Protein AF-A0A1Q5TRP8-F1 (afdb_monomer)

Nearest PDB structures (foldseek):
  4wr6-assembly2_95  TM=1.330E-01  e=3.732E+00  Thermus thermophilus HB8

Structure (mmCIF, N/CA/C/O backbone):
data_AF-A0A1Q5TRP8-F1
#
_entry.id   AF-A0A1Q5TRP8-F1
#
loop_
_atom_site.group_PDB
_atom_site.id
_atom_site.type_symbol
_atom_site.label_atom_id
_atom_site.label_alt_id
_atom_site.label_comp_id
_atom_site.label_asym_id
_atom_site.label_entity_id
_atom_site.label_seq_id
_atom_site.pdbx_PDB_ins_code
_atom_site.Cartn_x
_atom_site.Cartn_y
_atom_site.Cartn_z
_atom_site.occupancy
_atom_site.B_iso_or_equiv
_atom_site.auth_seq_id
_atom_site.auth_comp_id
_atom_site.auth_asym_id
_atom_site.auth_atom_id
_atom_site.pdbx_PDB_model_num
ATOM 1 N N . MET A 1 1 ? -7.643 -0.159 3.029 1.00 88.62 1 MET A N 1
ATOM 2 C CA . MET A 1 1 ? -9.022 -0.175 3.572 1.00 88.62 1 MET A CA 1
ATOM 3 C C . MET A 1 1 ? -8.954 0.087 5.060 1.00 88.62 1 MET A C 1
ATOM 5 O O . MET A 1 1 ? -7.991 -0.366 5.663 1.00 88.62 1 MET A O 1
ATOM 9 N N . LEU A 1 2 ? -9.933 0.783 5.641 1.00 92.44 2 LEU A N 1
ATOM 10 C CA . LEU A 1 2 ? -9.947 1.108 7.069 1.00 92.44 2 LEU A CA 1
AT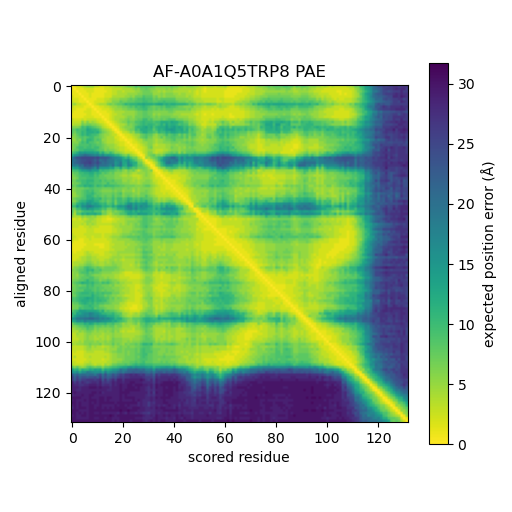OM 11 C C . LEU A 1 2 ? -11.221 0.574 7.737 1.00 92.44 2 LEU A C 1
ATOM 13 O O . LEU A 1 2 ? -12.310 0.669 7.165 1.00 92.44 2 LEU A O 1
ATOM 17 N N . PHE A 1 3 ? -11.076 0.029 8.941 1.00 94.88 3 PHE A N 1
ATOM 18 C CA . PHE A 1 3 ? -12.171 -0.444 9.784 1.00 94.88 3 PHE A CA 1
ATOM 19 C C . PHE A 1 3 ? -12.083 0.208 11.163 1.00 94.88 3 PHE A C 1
ATOM 21 O O . PHE A 1 3 ? -10.992 0.339 11.699 1.00 94.88 3 PHE A O 1
ATOM 28 N N . GLN A 1 4 ? -13.206 0.617 11.737 1.00 96.31 4 GLN A N 1
ATOM 29 C CA . GLN A 1 4 ? -13.315 1.098 13.111 1.00 96.31 4 GLN A CA 1
ATOM 30 C C . GLN A 1 4 ? -13.644 -0.071 14.040 1.00 96.31 4 GLN A C 1
ATOM 32 O O . GLN A 1 4 ? -14.487 -0.909 13.702 1.00 96.31 4 GLN A O 1
ATOM 37 N N . TYR A 1 5 ? -13.021 -0.107 15.216 1.00 96.31 5 TYR A N 1
ATOM 38 C CA . TYR A 1 5 ? -13.442 -1.001 16.290 1.00 96.31 5 TYR A CA 1
ATOM 39 C C . TYR A 1 5 ? -14.703 -0.451 16.951 1.00 96.31 5 TYR A C 1
ATOM 41 O O . TYR A 1 5 ? -14.719 0.669 17.445 1.00 96.31 5 TYR A O 1
ATOM 49 N N . THR A 1 6 ? -15.758 -1.254 16.979 1.00 94.44 6 THR A N 1
ATOM 50 C CA . THR A 1 6 ? -17.019 -0.939 17.658 1.00 94.44 6 THR A CA 1
ATOM 51 C C . THR A 1 6 ? -17.361 -2.060 18.643 1.00 94.44 6 THR A C 1
ATOM 53 O O . THR A 1 6 ? -16.803 -3.156 18.522 1.00 94.44 6 THR A O 1
ATOM 56 N N . PRO A 1 7 ? -18.283 -1.845 19.600 1.00 94.62 7 PRO A N 1
ATOM 57 C CA . PRO A 1 7 ? -18.749 -2.912 20.490 1.00 94.62 7 PRO A CA 1
ATOM 58 C C . PRO A 1 7 ? -19.297 -4.139 19.743 1.00 94.62 7 PRO A C 1
ATOM 60 O O . PRO A 1 7 ? -19.153 -5.261 20.221 1.00 94.62 7 PRO A O 1
ATOM 63 N N . ASP A 1 8 ? -19.851 -3.929 18.545 1.00 94.56 8 ASP A N 1
ATOM 64 C CA . ASP A 1 8 ? -20.414 -4.975 17.683 1.00 94.56 8 ASP A CA 1
ATOM 65 C C . ASP A 1 8 ? -19.372 -5.607 16.732 1.00 94.56 8 ASP A C 1
ATOM 67 O O . ASP A 1 8 ? -19.705 -6.466 15.913 1.00 94.56 8 ASP A O 1
ATOM 71 N N . GLY A 1 9 ? -18.101 -5.193 16.820 1.00 94.00 9 GLY A N 1
ATOM 72 C CA . GLY A 1 9 ? -16.996 -5.678 15.990 1.00 94.00 9 GLY A CA 1
ATOM 73 C C . GLY A 1 9 ? -16.431 -4.626 15.031 1.00 94.00 9 GLY A C 1
ATOM 74 O O . GLY A 1 9 ? -16.473 -3.425 15.297 1.00 94.00 9 GLY A O 1
ATOM 75 N N . LEU A 1 10 ? -15.847 -5.074 13.916 1.00 95.06 10 LEU A N 1
ATOM 76 C CA . LEU A 1 10 ? -15.208 -4.192 12.935 1.00 95.06 10 LEU A CA 1
ATOM 77 C C . LEU A 1 10 ? -16.225 -3.614 11.948 1.00 95.06 10 LEU A C 1
ATOM 79 O O . LEU A 1 10 ? -16.846 -4.344 11.174 1.00 95.06 10 LEU A O 1
ATOM 83 N N . LYS A 1 11 ? -16.331 -2.284 11.915 1.00 96.06 11 LYS A N 1
ATOM 84 C CA . LYS A 1 11 ? -17.165 -1.549 10.958 1.00 96.06 11 LYS A CA 1
ATOM 85 C C . LYS A 1 11 ? -16.293 -0.890 9.895 1.00 96.06 11 LYS A C 1
ATOM 87 O O . LYS A 1 11 ? -15.376 -0.148 10.222 1.00 96.06 11 LYS A O 1
ATOM 92 N N . ARG A 1 12 ? -16.576 -1.123 8.610 1.00 94.31 12 ARG A N 1
ATOM 93 C CA . ARG A 1 12 ? -15.848 -0.463 7.513 1.00 94.31 12 ARG A CA 1
ATOM 94 C C . ARG A 1 12 ? -16.053 1.054 7.568 1.00 94.31 12 ARG A C 1
ATOM 96 O O . ARG A 1 12 ? -17.185 1.516 7.690 1.00 94.31 12 ARG A O 1
ATOM 103 N N . VAL A 1 13 ? -14.962 1.804 7.440 1.00 93.69 13 VAL A N 1
ATOM 104 C CA . VAL A 1 13 ? -14.980 3.264 7.306 1.00 93.69 13 VAL A CA 1
ATOM 105 C C . VAL A 1 13 ? -15.046 3.612 5.823 1.00 93.69 13 VA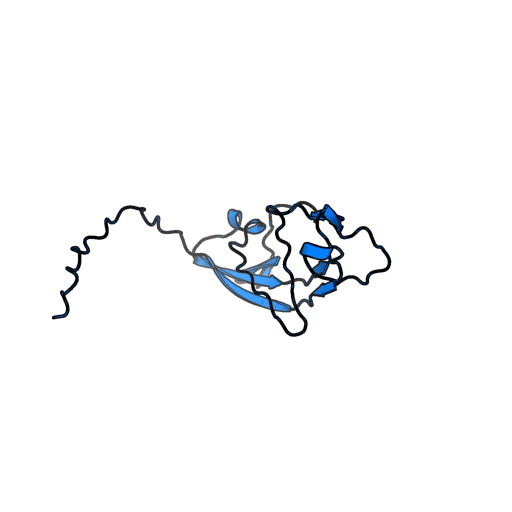L A C 1
ATOM 107 O O . VAL A 1 13 ? -14.261 3.101 5.016 1.00 93.69 13 VAL A O 1
ATOM 110 N N . GLU A 1 14 ? -15.990 4.473 5.456 1.00 92.00 14 GLU A N 1
ATOM 111 C CA . GLU A 1 14 ? -16.079 4.978 4.091 1.00 92.00 14 GLU A CA 1
ATOM 112 C C . GLU A 1 14 ? -14.947 5.968 3.818 1.00 92.00 14 GLU A C 1
ATOM 114 O O . GLU A 1 14 ? -14.580 6.775 4.671 1.00 92.00 14 GLU A O 1
ATOM 119 N N . GLY A 1 15 ? -14.357 5.872 2.631 1.00 86.12 15 GLY A N 1
ATOM 120 C CA . GLY A 1 15 ? -13.295 6.769 2.193 1.00 86.12 15 GLY A CA 1
ATOM 121 C C . GLY A 1 15 ? -13.755 7.624 1.022 1.00 86.12 15 GLY A C 1
ATOM 122 O O . GLY A 1 15 ? -14.645 7.229 0.267 1.00 86.12 15 GLY A O 1
ATOM 123 N N . LYS A 1 16 ? -13.117 8.777 0.831 1.00 85.56 16 LYS A N 1
ATOM 124 C CA . LYS A 1 16 ? -13.268 9.582 -0.379 1.00 85.56 16 LYS A CA 1
ATOM 125 C C . LYS A 1 16 ? -12.921 8.732 -1.608 1.00 85.56 16 LYS A C 1
ATOM 127 O O . LYS A 1 16 ? -11.903 8.031 -1.585 1.00 85.56 16 LYS A O 1
ATOM 132 N N . PRO A 1 17 ? -13.726 8.794 -2.684 1.00 73.88 17 PRO A N 1
ATOM 133 C CA . PRO A 1 17 ? -13.399 8.126 -3.933 1.00 73.88 17 PRO A CA 1
ATOM 134 C C . PRO A 1 17 ? -12.041 8.613 -4.436 1.00 73.88 17 PRO A C 1
ATOM 136 O O . PRO A 1 17 ? -11.845 9.808 -4.652 1.00 73.88 17 PRO A O 1
ATOM 139 N N . GLN A 1 18 ? -11.104 7.689 -4.617 1.00 71.25 18 GLN A N 1
ATOM 140 C CA . GLN A 1 18 ? -9.845 7.991 -5.280 1.00 71.25 18 GLN A CA 1
ATOM 141 C C . GLN A 1 18 ? -10.051 7.865 -6.789 1.00 71.25 18 GLN A C 1
ATOM 143 O O . GLN A 1 18 ? -10.790 6.988 -7.249 1.00 71.25 18 GLN A O 1
ATOM 148 N N . SER A 1 19 ? -9.411 8.739 -7.567 1.00 74.88 19 SER A N 1
ATOM 149 C CA . SER A 1 19 ? -9.349 8.552 -9.013 1.00 74.88 19 SER A CA 1
ATOM 150 C C . SER A 1 19 ? -8.772 7.171 -9.317 1.00 74.88 19 SER A C 1
ATOM 152 O O . SER A 1 19 ? -7.879 6.682 -8.620 1.00 74.88 19 SER A O 1
ATOM 154 N N . SER A 1 20 ? -9.304 6.516 -10.351 1.00 74.12 20 SER A N 1
ATOM 155 C CA . SER A 1 20 ? -8.704 5.270 -10.814 1.00 74.12 20 SER A CA 1
ATOM 156 C C . SER A 1 20 ? -7.241 5.531 -11.175 1.00 74.12 20 SER A C 1
ATOM 158 O O . SER A 1 20 ? -6.956 6.559 -11.801 1.00 74.12 20 SER A O 1
ATOM 160 N N . PRO A 1 21 ? -6.316 4.634 -10.794 1.00 75.81 21 PRO A N 1
ATOM 161 C CA . PRO A 1 21 ? -4.921 4.801 -11.153 1.00 75.81 21 PRO A CA 1
ATOM 162 C C . PRO A 1 21 ? -4.789 4.893 -12.680 1.00 75.81 21 PRO A C 1
ATOM 164 O O . PRO A 1 21 ? -5.565 4.256 -13.409 1.00 75.81 21 PRO A O 1
ATOM 167 N N . PRO A 1 22 ? -3.835 5.692 -13.186 1.00 81.62 22 PRO A N 1
ATOM 168 C CA . PRO A 1 22 ? -3.611 5.789 -14.617 1.00 81.62 22 PRO A CA 1
ATOM 169 C C . PRO A 1 22 ? -3.244 4.416 -15.194 1.00 81.62 22 PRO A C 1
ATOM 171 O O . PRO A 1 22 ? -2.622 3.587 -14.535 1.00 81.62 22 PRO A O 1
ATOM 174 N N . LYS A 1 23 ? -3.637 4.169 -16.446 1.00 83.25 23 LYS A N 1
ATOM 175 C CA . LYS A 1 23 ? -3.267 2.938 -17.168 1.00 83.25 23 LYS A CA 1
ATOM 176 C C . LYS A 1 23 ? -1.886 3.020 -17.803 1.00 83.25 23 LYS A C 1
ATOM 178 O O . LYS A 1 23 ? -1.274 1.993 -18.049 1.00 83.25 23 LYS A O 1
ATOM 183 N N . THR A 1 24 ? -1.420 4.239 -18.063 1.00 87.06 24 THR A N 1
ATOM 184 C CA . THR A 1 24 ? -0.097 4.516 -18.621 1.00 87.06 24 THR A CA 1
ATOM 185 C C . THR A 1 24 ? 0.483 5.772 -17.993 1.00 87.06 24 THR A C 1
ATOM 187 O O . THR A 1 24 ? -0.278 6.701 -17.714 1.00 87.06 24 THR A O 1
ATOM 190 N N . VAL A 1 25 ? 1.804 5.851 -17.859 1.00 86.56 25 VAL A N 1
ATOM 191 C CA . VAL A 1 25 ? 2.499 7.056 -17.383 1.00 86.56 25 VAL A CA 1
ATOM 192 C C . VAL A 1 25 ? 3.701 7.354 -18.272 1.00 86.56 25 VAL A C 1
ATOM 194 O O . VAL A 1 25 ? 4.441 6.443 -18.630 1.00 86.56 25 VAL A O 1
ATOM 197 N N . LYS A 1 26 ? 3.886 8.621 -18.658 1.00 87.31 26 LYS A N 1
ATOM 198 C CA . LYS A 1 26 ? 5.110 9.054 -19.339 1.00 87.31 26 LYS A CA 1
ATOM 199 C C . LYS A 1 26 ? 6.155 9.406 -18.286 1.00 87.31 26 LYS A C 1
ATOM 201 O O . LYS A 1 26 ? 5.883 10.237 -17.421 1.00 87.31 26 LYS A O 1
ATOM 206 N N . LEU A 1 27 ? 7.330 8.791 -18.366 1.00 83.25 27 LEU A N 1
ATOM 207 C CA . LEU A 1 27 ? 8.437 9.089 -17.464 1.00 83.25 27 LEU A CA 1
ATOM 208 C C . LEU A 1 27 ? 9.072 10.426 -17.849 1.00 83.25 27 LEU A C 1
ATOM 210 O O . LEU A 1 27 ? 9.848 10.509 -18.798 1.00 83.25 27 LEU A O 1
ATOM 214 N N . ALA A 1 28 ? 8.702 11.479 -17.120 1.00 78.56 28 ALA A N 1
ATOM 215 C CA . ALA A 1 28 ? 9.310 12.798 -17.216 1.00 78.56 28 ALA A CA 1
ATOM 216 C C . ALA A 1 28 ? 10.248 13.015 -16.024 1.00 78.56 28 ALA A C 1
ATOM 218 O O . ALA A 1 28 ? 9.905 12.752 -14.870 1.00 78.56 28 ALA A O 1
ATOM 219 N N . GLY A 1 29 ? 11.438 13.506 -16.336 1.00 66.00 29 GLY A N 1
ATOM 220 C CA . GLY A 1 29 ? 12.658 13.345 -15.561 1.00 66.00 29 GLY A CA 1
ATOM 221 C C . GLY A 1 29 ? 12.775 13.791 -14.116 1.00 66.00 29 GLY A C 1
ATOM 222 O O . GLY A 1 29 ? 13.791 13.516 -13.487 1.00 66.00 29 GLY A O 1
ATOM 223 N N . TYR A 1 30 ? 11.786 14.513 -13.609 1.00 56.81 30 TYR A N 1
ATOM 224 C CA . TYR A 1 30 ? 11.846 15.113 -12.279 1.00 56.81 30 TYR A CA 1
ATOM 225 C C . TYR A 1 30 ? 10.519 15.027 -11.511 1.00 56.81 30 TYR A C 1
ATOM 227 O O . TYR A 1 30 ? 10.469 15.454 -10.364 1.00 56.81 30 TYR A O 1
ATOM 235 N N . GLU A 1 31 ? 9.457 14.456 -12.096 1.00 55.44 31 GLU A N 1
ATOM 236 C CA . GLU A 1 31 ? 8.098 14.530 -11.522 1.00 55.44 31 GLU A CA 1
ATOM 237 C C . GLU A 1 31 ? 7.413 13.174 -11.301 1.00 55.44 31 GLU A C 1
ATOM 239 O O . GLU A 1 31 ? 6.241 13.122 -10.927 1.00 55.44 31 GLU A O 1
ATOM 244 N N . THR A 1 32 ? 8.101 12.054 -11.523 1.00 60.12 32 THR A N 1
ATOM 245 C CA . THR A 1 32 ? 7.456 10.741 -11.407 1.00 60.12 32 THR A CA 1
ATOM 246 C C . THR A 1 32 ? 7.789 10.064 -10.081 1.00 60.12 32 THR A C 1
ATOM 248 O O . THR A 1 32 ? 8.950 9.883 -9.740 1.00 60.12 32 THR A O 1
ATOM 251 N N . GLN A 1 33 ? 6.748 9.672 -9.333 1.00 70.94 33 GLN A N 1
ATOM 252 C CA . GLN A 1 33 ? 6.822 8.803 -8.145 1.00 70.94 33 GLN A CA 1
ATOM 253 C C . GLN A 1 33 ? 7.146 7.355 -8.569 1.00 70.94 33 GLN A C 1
ATOM 255 O O . GLN A 1 33 ? 6.391 6.426 -8.287 1.00 70.94 33 GLN A O 1
ATOM 260 N N . MET A 1 34 ? 8.197 7.188 -9.372 1.00 75.62 34 MET A N 1
ATOM 261 C CA . MET A 1 34 ? 8.615 5.928 -9.979 1.00 75.62 34 MET A CA 1
ATOM 262 C C . MET A 1 34 ? 9.981 5.570 -9.434 1.00 75.62 34 MET A C 1
ATOM 264 O O . MET A 1 34 ? 10.863 6.417 -9.329 1.00 75.62 34 MET A O 1
ATOM 268 N N . GLU A 1 35 ? 10.128 4.309 -9.062 1.00 80.50 35 GLU A N 1
ATOM 269 C CA . GLU A 1 35 ? 11.221 3.870 -8.210 1.00 80.50 35 GLU A CA 1
ATOM 270 C C . GLU A 1 35 ? 11.862 2.648 -8.835 1.00 80.50 35 GLU A C 1
ATOM 272 O O . GLU A 1 35 ? 11.189 1.680 -9.199 1.00 80.50 35 GLU A O 1
ATOM 277 N N . GLU A 1 36 ? 13.176 2.729 -9.008 1.00 85.94 36 GLU A N 1
ATOM 278 C CA . GLU A 1 36 ? 13.971 1.630 -9.525 1.00 85.94 36 GLU A CA 1
ATOM 279 C C . GLU A 1 36 ? 14.285 0.675 -8.379 1.00 85.94 36 GLU A C 1
ATOM 281 O O . GLU A 1 36 ? 14.900 1.058 -7.385 1.00 85.94 36 GLU A O 1
ATOM 286 N N . VAL A 1 37 ? 13.866 -0.580 -8.516 1.00 86.56 37 VAL A N 1
ATOM 287 C CA . VAL A 1 37 ? 14.110 -1.607 -7.502 1.00 86.56 37 VAL A CA 1
ATOM 288 C C . VAL A 1 37 ? 14.983 -2.690 -8.114 1.00 86.56 37 VAL A C 1
ATOM 290 O O . VAL A 1 37 ? 14.546 -3.427 -8.998 1.00 86.56 37 VAL A O 1
ATOM 293 N N . LEU A 1 38 ? 16.228 -2.798 -7.645 1.00 86.50 38 LEU A N 1
ATOM 294 C CA . LEU A 1 38 ? 17.136 -3.844 -8.108 1.00 86.50 38 LEU A CA 1
ATOM 295 C C . LEU A 1 38 ? 16.741 -5.216 -7.532 1.00 86.50 38 LEU A C 1
ATOM 297 O O . LEU A 1 38 ? 16.100 -5.294 -6.478 1.00 86.50 38 LEU A O 1
ATOM 301 N N . PRO A 1 39 ? 17.161 -6.326 -8.167 1.00 86.25 39 PRO A N 1
ATOM 302 C CA . PRO A 1 39 ? 16.924 -7.662 -7.635 1.00 86.25 39 PRO A CA 1
ATOM 303 C C . PRO A 1 39 ? 17.394 -7.805 -6.181 1.00 86.25 39 PRO A C 1
ATOM 305 O O . PRO A 1 39 ? 18.545 -7.525 -5.851 1.00 86.25 39 PRO A O 1
ATOM 308 N N . GLY A 1 40 ? 16.492 -8.261 -5.311 1.00 88.50 40 GLY A N 1
ATOM 309 C CA . GLY A 1 40 ? 16.760 -8.449 -3.882 1.00 88.50 40 GLY A CA 1
ATOM 310 C C . GLY A 1 40 ? 16.676 -7.177 -3.034 1.00 88.50 40 GLY A C 1
ATOM 311 O O . GLY A 1 40 ? 16.836 -7.265 -1.818 1.00 88.50 40 GLY A O 1
ATOM 312 N N . GLN A 1 41 ? 16.408 -6.015 -3.633 1.00 88.62 41 GLN A N 1
ATOM 313 C CA . GLN A 1 41 ? 16.125 -4.800 -2.880 1.00 88.62 41 GLN A CA 1
ATOM 314 C C . GLN A 1 41 ? 14.658 -4.720 -2.467 1.00 88.62 41 GLN A C 1
ATOM 316 O O . GLN A 1 41 ? 13.761 -5.261 -3.114 1.00 88.62 41 GLN A O 1
ATOM 321 N N . THR A 1 42 ? 14.438 -3.980 -1.387 1.00 86.25 42 THR A N 1
ATOM 322 C CA . THR A 1 42 ? 13.112 -3.648 -0.883 1.00 86.25 42 THR A CA 1
ATOM 323 C C . THR A 1 42 ? 13.005 -2.144 -0.794 1.00 86.25 42 THR A C 1
ATOM 325 O O . THR A 1 42 ? 13.889 -1.484 -0.247 1.00 86.25 42 THR A O 1
ATOM 328 N N . VAL A 1 43 ? 11.890 -1.619 -1.280 1.00 82.44 43 VAL A N 1
ATOM 329 C CA . VAL A 1 43 ? 11.557 -0.211 -1.142 1.00 82.44 43 VAL A CA 1
ATOM 330 C C . VAL A 1 43 ? 10.475 -0.036 -0.081 1.00 82.44 43 VAL A C 1
ATOM 332 O O . VAL A 1 43 ? 9.580 -0.874 0.047 1.00 82.44 43 VAL A O 1
ATOM 335 N N . HIS A 1 44 ? 10.583 1.027 0.712 1.00 80.06 44 HIS A N 1
ATOM 336 C CA . HIS A 1 44 ? 9.669 1.307 1.814 1.00 80.06 44 HIS A CA 1
ATOM 337 C C . HIS A 1 44 ? 9.133 2.723 1.680 1.00 80.06 44 HIS A C 1
ATOM 339 O O . HIS A 1 44 ? 9.899 3.672 1.533 1.00 80.06 44 HIS A O 1
ATOM 345 N N . TRP A 1 45 ? 7.816 2.855 1.797 1.00 72.06 45 TRP A N 1
ATOM 346 C CA . TRP A 1 45 ? 7.128 4.138 1.795 1.00 72.06 45 TRP A CA 1
ATOM 347 C C . TRP A 1 45 ? 6.386 4.292 3.104 1.00 72.06 45 TRP A C 1
ATOM 349 O O . TRP A 1 45 ? 5.670 3.382 3.530 1.00 72.06 45 TRP A O 1
ATOM 359 N N . ASN A 1 46 ? 6.492 5.473 3.699 1.00 69.50 46 ASN A N 1
ATOM 360 C CA . ASN A 1 46 ? 5.536 5.864 4.714 1.00 69.50 46 ASN A CA 1
ATOM 361 C C . ASN A 1 46 ? 4.254 6.284 3.998 1.00 69.50 46 ASN A C 1
ATOM 363 O O . ASN A 1 46 ? 4.263 7.197 3.174 1.00 69.50 46 ASN A O 1
ATOM 367 N N . ILE A 1 47 ? 3.145 5.618 4.312 1.00 65.31 47 ILE A N 1
ATOM 368 C CA . ILE A 1 47 ? 1.824 6.115 3.937 1.00 65.31 47 ILE A CA 1
ATOM 369 C C . ILE A 1 47 ? 1.594 7.332 4.824 1.00 65.31 47 ILE A C 1
ATOM 371 O O . ILE A 1 47 ? 1.289 7.180 6.005 1.00 65.31 47 ILE A O 1
ATOM 375 N N . SER A 1 48 ? 1.828 8.523 4.269 1.00 60.06 48 SER A N 1
ATOM 376 C CA . SER A 1 48 ? 1.908 9.770 5.030 1.00 60.06 48 SER A CA 1
ATOM 377 C C . SER A 1 48 ? 0.654 9.996 5.869 1.00 60.06 48 SER A C 1
ATOM 379 O O . SER A 1 48 ? 0.792 10.316 7.039 1.00 60.06 48 SER A O 1
ATOM 381 N N . HIS A 1 49 ? -0.541 9.702 5.341 1.00 67.12 49 HIS A N 1
ATOM 382 C CA . HIS A 1 49 ? -1.787 9.621 6.111 1.00 67.12 49 HIS A CA 1
ATOM 383 C C . HIS A 1 49 ? -2.792 8.685 5.415 1.00 67.12 49 HIS A C 1
ATOM 385 O O . HIS A 1 49 ? -2.742 8.544 4.187 1.00 67.12 49 HIS A O 1
ATOM 391 N N . PRO A 1 50 ? -3.769 8.092 6.129 1.00 74.19 50 PRO A N 1
ATOM 392 C CA . PRO A 1 50 ? -4.923 7.432 5.517 1.00 74.19 50 PRO A CA 1
ATOM 393 C C . PRO A 1 50 ? -5.890 8.476 4.917 1.00 74.19 50 PRO A C 1
ATOM 395 O O . PRO A 1 50 ? -7.072 8.498 5.249 1.00 74.19 50 PRO A O 1
ATOM 398 N N . LEU A 1 51 ? -5.387 9.342 4.024 1.00 74.94 51 LEU A N 1
ATOM 399 C CA . LEU A 1 51 ? -6.063 10.525 3.472 1.00 74.94 51 LEU A CA 1
ATOM 400 C C . LEU A 1 51 ? -7.494 10.271 2.982 1.00 74.94 51 LEU A C 1
ATOM 402 O O . LEU A 1 51 ? -8.345 11.122 3.237 1.00 74.94 51 LEU A O 1
ATOM 406 N N . PRO A 1 52 ? -7.818 9.134 2.329 1.00 85.06 52 PRO A N 1
ATOM 407 C CA . PRO A 1 52 ? -9.194 8.891 1.913 1.00 85.06 52 PRO A CA 1
ATOM 408 C C . PRO A 1 52 ? -10.173 8.825 3.089 1.00 85.06 52 PRO A C 1
ATOM 410 O O . PRO A 1 52 ? -11.342 9.135 2.909 1.00 85.06 52 PRO A O 1
ATOM 413 N N . TYR A 1 53 ? -9.721 8.422 4.275 1.00 88.69 53 TYR A N 1
ATOM 414 C CA . TYR A 1 53 ? -10.573 8.131 5.427 1.00 88.69 53 TYR A CA 1
ATOM 415 C C . TYR A 1 53 ? -10.554 9.221 6.499 1.00 88.69 53 TYR A C 1
ATOM 417 O O . TYR A 1 53 ? -11.363 9.148 7.418 1.00 88.69 53 TYR A O 1
ATOM 425 N N . LEU A 1 54 ? -9.649 10.202 6.393 1.00 86.38 54 LEU A N 1
ATOM 426 C CA . LEU A 1 54 ? -9.339 11.147 7.468 1.00 86.38 54 LEU A CA 1
ATOM 427 C C . LEU A 1 54 ? -10.580 11.890 7.989 1.00 86.38 54 LEU A C 1
ATOM 429 O O . LEU A 1 54 ? -10.793 11.930 9.194 1.00 86.38 54 LEU A O 1
ATOM 433 N N . ASP A 1 55 ? -11.441 12.379 7.093 1.00 87.81 55 ASP A N 1
ATOM 434 C CA . ASP A 1 55 ? -12.689 13.084 7.437 1.00 87.81 55 ASP A CA 1
ATOM 435 C C . ASP A 1 55 ? -13.674 12.246 8.276 1.00 87.81 55 ASP A C 1
ATOM 437 O O . ASP A 1 55 ? -14.563 12.797 8.917 1.00 87.81 55 ASP A O 1
ATOM 441 N N . ASN A 1 56 ? -13.542 10.916 8.248 1.00 90.75 56 ASN A N 1
ATOM 442 C CA . ASN A 1 56 ? -14.413 9.976 8.957 1.00 90.75 56 ASN A CA 1
ATOM 443 C C . ASN A 1 56 ? -13.720 9.327 10.166 1.00 90.75 56 ASN A C 1
ATOM 445 O O . ASN A 1 56 ? -14.272 8.405 10.774 1.00 90.75 56 ASN A O 1
ATOM 449 N N . MET A 1 57 ? -12.503 9.762 10.498 1.00 90.69 57 MET A N 1
ATOM 450 C CA . MET A 1 57 ? -11.793 9.324 11.694 1.00 90.69 57 MET A CA 1
ATOM 451 C C . MET A 1 57 ? -12.145 10.230 12.877 1.00 90.69 57 MET A C 1
ATOM 453 O O . MET A 1 57 ? -12.294 11.438 12.731 1.00 90.69 57 MET A O 1
ATOM 457 N N . VAL A 1 58 ? -12.285 9.629 14.055 1.00 91.94 58 VAL A N 1
ATOM 458 C CA . VAL A 1 58 ? -12.674 10.297 15.298 1.00 91.94 58 VAL A CA 1
ATOM 459 C C . VAL A 1 58 ? -11.553 10.106 16.307 1.00 91.94 58 VAL A C 1
ATOM 461 O O . VAL A 1 58 ? -11.068 8.990 16.497 1.00 91.94 58 VAL A O 1
ATOM 464 N N . ALA A 1 59 ? -11.128 11.190 16.949 1.00 92.12 59 ALA A N 1
ATOM 465 C CA . ALA A 1 59 ? -10.089 11.124 17.964 1.00 92.12 59 ALA A CA 1
ATOM 466 C C . ALA A 1 59 ? -10.507 10.235 19.147 1.00 92.12 59 ALA A C 1
ATOM 468 O O . ALA A 1 59 ? -11.673 10.184 19.531 1.00 92.12 59 ALA A O 1
ATOM 469 N N . GLY A 1 60 ? -9.545 9.505 19.706 1.00 92.62 60 GLY A N 1
ATOM 470 C CA . GLY A 1 60 ? -9.761 8.509 20.756 1.00 92.62 60 GLY A CA 1
ATOM 471 C C . GLY A 1 60 ? -10.226 7.143 20.242 1.00 92.62 60 GLY A C 1
ATOM 472 O O . GLY A 1 60 ? -10.049 6.142 20.938 1.00 92.62 60 GLY A O 1
ATOM 473 N N . GLU A 1 61 ? -10.751 7.060 19.019 1.00 94.75 61 GLU A N 1
ATOM 474 C CA . GLU A 1 61 ? -11.201 5.799 18.438 1.00 94.75 61 GLU A CA 1
ATOM 475 C C . GLU A 1 61 ? -10.037 4.970 17.883 1.00 94.75 61 GLU A C 1
ATOM 477 O O . GLU A 1 61 ? -9.017 5.478 17.392 1.00 94.75 61 GLU A O 1
ATOM 482 N N . ARG A 1 62 ? -10.217 3.648 17.933 1.00 95.44 62 ARG A N 1
ATOM 483 C CA . ARG A 1 62 ? -9.268 2.674 17.396 1.00 95.44 62 ARG A CA 1
ATOM 484 C C . ARG A 1 62 ? -9.736 2.174 16.036 1.00 95.44 62 ARG A C 1
ATOM 486 O O . ARG A 1 62 ? -10.908 1.850 1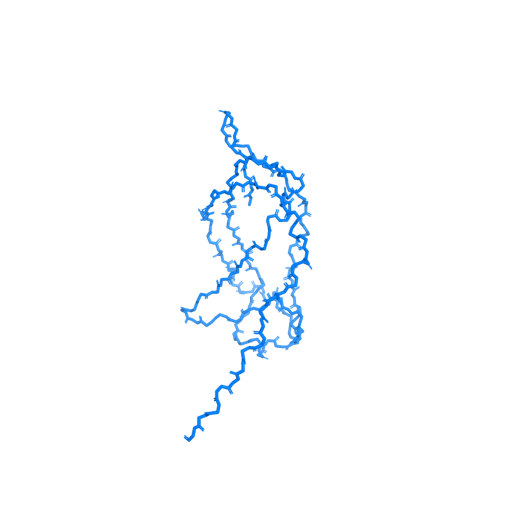5.837 1.00 95.44 62 ARG A O 1
ATOM 493 N N . TYR A 1 63 ? -8.783 2.011 15.129 1.00 94.88 63 TYR A N 1
ATOM 494 C CA . TYR A 1 63 ? -9.003 1.534 13.774 1.00 94.88 63 TYR A CA 1
ATOM 495 C C . TYR A 1 63 ? -8.038 0.407 13.405 1.00 94.88 63 TYR A C 1
ATOM 497 O O . TYR A 1 63 ? -6.959 0.259 13.978 1.00 94.88 63 TYR A O 1
ATOM 505 N N . GLU A 1 64 ? -8.426 -0.376 12.408 1.00 94.25 64 GLU A N 1
ATOM 506 C CA . GLU A 1 64 ? -7.609 -1.383 11.751 1.00 94.25 64 GLU A CA 1
ATOM 507 C C . GLU A 1 64 ? -7.444 -1.017 10.276 1.00 94.25 64 GLU A C 1
ATOM 509 O O . GLU A 1 64 ? -8.409 -0.955 9.506 1.00 94.25 64 GLU A O 1
ATOM 514 N N . LEU A 1 65 ? -6.202 -0.736 9.886 1.00 91.50 65 LEU A N 1
ATOM 515 C CA . LEU A 1 65 ? -5.819 -0.498 8.504 1.00 91.50 65 LEU A CA 1
ATOM 516 C C . LEU A 1 65 ? -5.431 -1.833 7.879 1.00 91.50 65 LEU A C 1
ATOM 518 O O . LEU A 1 65 ? -4.522 -2.510 8.349 1.00 91.50 65 LEU A O 1
ATOM 522 N N . PHE A 1 66 ? -6.103 -2.189 6.790 1.00 90.50 66 PHE A N 1
ATOM 523 C CA . PHE A 1 66 ? -5.880 -3.431 6.063 1.00 90.50 66 PHE A CA 1
ATOM 524 C C . PHE A 1 66 ? -5.458 -3.153 4.621 1.00 90.50 66 PHE A C 1
ATOM 526 O O . PHE A 1 66 ? -6.124 -2.397 3.896 1.00 90.50 66 PHE A O 1
ATOM 533 N N . TRP A 1 67 ? -4.381 -3.809 4.190 1.00 89.06 67 TRP A N 1
ATOM 534 C CA . TRP A 1 67 ? -3.919 -3.820 2.809 1.00 89.06 67 TRP A CA 1
ATOM 535 C C . TRP A 1 67 ? -4.695 -4.869 1.994 1.00 89.06 67 TRP A C 1
ATOM 537 O O . TRP A 1 67 ? -4.495 -6.075 2.188 1.00 89.06 67 TRP A O 1
ATOM 547 N N . PRO A 1 68 ? -5.563 -4.442 1.055 1.00 87.75 68 PRO A N 1
ATOM 548 C CA . PRO A 1 68 ? -6.378 -5.357 0.257 1.00 87.75 68 PRO A CA 1
ATOM 549 C C . PRO A 1 68 ? -5.583 -6.182 -0.760 1.00 87.75 68 PRO A C 1
ATOM 551 O O . PRO A 1 68 ? -6.163 -7.076 -1.374 1.00 87.75 68 PRO A O 1
ATOM 554 N N . GLY A 1 69 ? -4.287 -5.915 -0.930 1.00 89.56 69 GLY A N 1
ATOM 555 C CA . GLY A 1 69 ? -3.544 -6.330 -2.113 1.00 89.56 69 GLY A CA 1
ATOM 556 C C . GLY A 1 69 ? -3.668 -5.290 -3.221 1.00 89.56 69 GLY A C 1
ATOM 557 O O . GLY A 1 69 ? -4.532 -4.411 -3.178 1.00 89.56 69 GLY A O 1
ATOM 558 N N . ALA A 1 70 ? -2.800 -5.397 -4.216 1.00 85.69 70 ALA A N 1
ATOM 559 C CA . ALA A 1 70 ? -2.873 -4.572 -5.410 1.00 85.69 70 ALA A CA 1
ATOM 560 C C . ALA A 1 70 ? -2.299 -5.316 -6.611 1.00 85.69 70 ALA A C 1
ATOM 562 O O . ALA A 1 70 ? -1.472 -6.218 -6.476 1.00 85.69 70 ALA A O 1
ATOM 563 N N . GLU A 1 71 ? -2.740 -4.903 -7.788 1.00 87.25 71 GLU A N 1
ATOM 564 C CA . GLU A 1 71 ? -2.246 -5.390 -9.063 1.00 87.25 71 GLU A CA 1
ATOM 565 C C . GLU A 1 71 ? -1.820 -4.175 -9.891 1.00 87.25 71 GLU A C 1
ATOM 567 O O . GLU A 1 71 ? -2.622 -3.273 -10.140 1.00 87.25 71 GLU A O 1
ATOM 572 N N . TYR A 1 72 ? -0.549 -4.133 -10.286 1.00 81.62 72 TYR A N 1
ATOM 573 C CA . TYR A 1 72 ? 0.046 -3.016 -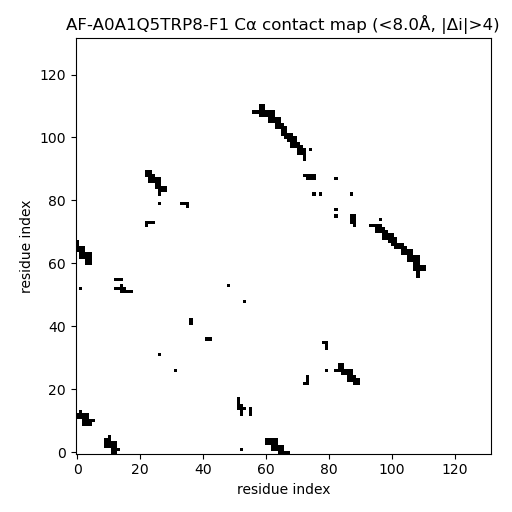11.009 1.00 81.62 72 TYR A CA 1
ATOM 574 C C . TYR A 1 72 ? 0.357 -3.417 -12.450 1.00 81.62 72 TYR A C 1
ATOM 576 O O . TYR A 1 72 ? 1.096 -4.366 -12.709 1.00 81.62 72 TYR A O 1
ATOM 584 N N . ALA A 1 73 ? -0.198 -2.650 -13.390 1.00 81.56 73 ALA A N 1
ATOM 585 C CA . ALA A 1 73 ? 0.153 -2.705 -14.812 1.00 81.56 73 ALA A CA 1
ATOM 586 C C . ALA A 1 73 ? 1.237 -1.675 -15.192 1.00 81.56 73 ALA A C 1
ATOM 588 O O . ALA A 1 73 ? 1.761 -1.707 -16.298 1.00 81.56 73 ALA A O 1
ATOM 589 N N . LEU A 1 74 ? 1.555 -0.743 -14.285 1.00 86.75 74 LEU A N 1
ATOM 590 C CA . LEU A 1 74 ? 2.522 0.330 -14.506 1.00 86.75 74 LEU A CA 1
ATOM 591 C C . LEU A 1 74 ? 3.910 -0.077 -14.017 1.00 86.75 74 LEU A C 1
ATOM 593 O O . LEU A 1 74 ? 4.332 0.324 -12.936 1.00 86.75 74 LEU A O 1
ATOM 597 N N . TRP A 1 75 ? 4.607 -0.885 -14.803 1.00 86.88 75 TRP A N 1
ATOM 598 C CA . TRP A 1 75 ? 6.006 -1.223 -14.563 1.00 86.88 75 TRP A CA 1
ATOM 599 C C . TRP A 1 75 ? 6.700 -1.534 -15.896 1.00 86.88 75 TRP A C 1
ATOM 601 O O . TRP A 1 75 ? 6.032 -1.799 -16.896 1.00 86.88 75 TRP A O 1
ATOM 611 N N . ALA A 1 76 ? 8.028 -1.449 -15.920 1.00 87.44 76 ALA A N 1
ATOM 612 C CA . ALA A 1 76 ? 8.856 -1.755 -17.083 1.00 87.44 76 ALA A CA 1
ATOM 613 C C . ALA A 1 76 ? 10.188 -2.359 -16.625 1.00 87.44 76 ALA A C 1
ATOM 615 O O . ALA A 1 76 ? 10.600 -2.173 -15.478 1.00 87.44 76 ALA A O 1
ATOM 616 N N . TRP A 1 77 ? 10.857 -3.082 -17.520 1.00 87.06 77 TRP A N 1
ATOM 617 C CA . TRP A 1 77 ? 12.214 -3.570 -17.285 1.00 87.06 77 TRP A CA 1
ATOM 618 C C . TRP A 1 77 ? 13.260 -2.474 -17.510 1.00 87.06 77 TRP A C 1
ATOM 620 O O . TRP A 1 77 ? 13.035 -1.522 -18.254 1.00 87.06 77 TRP A O 1
ATOM 630 N N . GLY A 1 78 ? 14.442 -2.663 -16.922 1.00 87.00 78 GLY A N 1
ATOM 631 C CA . GLY A 1 78 ? 15.569 -1.740 -17.052 1.00 87.00 78 GLY A CA 1
ATOM 632 C C . GLY A 1 78 ? 15.570 -0.651 -15.984 1.00 87.00 78 GLY A C 1
ATOM 633 O O . GLY A 1 78 ? 14.882 -0.751 -14.970 1.00 87.00 78 GLY A O 1
ATOM 634 N N . THR A 1 79 ? 16.387 0.370 -16.208 1.00 86.25 79 THR A N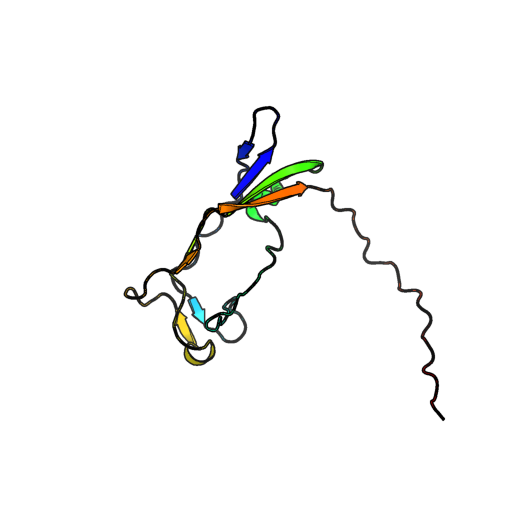 1
ATOM 635 C CA . THR A 1 79 ? 16.554 1.496 -15.284 1.00 86.25 79 THR A CA 1
ATOM 636 C C . THR A 1 79 ? 15.556 2.617 -15.572 1.00 86.25 79 THR A C 1
ATOM 638 O O . THR A 1 79 ? 14.967 2.690 -16.658 1.00 86.25 79 THR A O 1
ATOM 641 N N . LEU A 1 80 ? 15.401 3.557 -14.636 1.00 85.50 80 LEU A N 1
ATOM 642 C CA . LEU A 1 80 ? 14.650 4.797 -14.891 1.00 85.50 80 LEU A CA 1
ATOM 643 C C . LEU A 1 80 ? 15.217 5.563 -16.091 1.00 85.50 80 LEU A C 1
ATOM 645 O O . LEU A 1 80 ? 14.471 6.156 -16.868 1.00 85.50 80 LEU A O 1
ATOM 649 N N . ARG A 1 81 ? 16.543 5.521 -16.265 1.00 85.44 81 ARG A N 1
ATOM 650 C CA . ARG A 1 81 ? 17.231 6.168 -17.383 1.00 85.44 81 ARG A CA 1
ATOM 651 C C . ARG A 1 81 ? 16.907 5.504 -18.719 1.00 85.44 81 ARG A C 1
ATOM 653 O O . ARG A 1 81 ? 16.728 6.219 -19.701 1.00 85.44 81 ARG A O 1
ATOM 660 N N . ASP A 1 82 ? 16.821 4.177 -18.759 1.00 86.88 82 ASP A N 1
ATOM 661 C CA . ASP A 1 82 ? 16.490 3.441 -19.988 1.00 86.88 82 ASP A CA 1
ATOM 662 C C . ASP A 1 82 ? 15.076 3.774 -20.471 1.00 86.88 82 ASP A C 1
ATOM 664 O O . ASP A 1 82 ? 14.829 3.876 -21.671 1.00 86.88 82 ASP A O 1
ATOM 668 N N . ASN A 1 83 ? 14.161 4.000 -19.527 1.00 86.12 83 ASN A N 1
ATOM 669 C CA . ASN A 1 83 ? 12.751 4.263 -19.797 1.00 86.12 83 ASN A CA 1
ATOM 670 C C . ASN A 1 83 ? 12.402 5.761 -19.836 1.00 86.12 83 ASN A C 1
ATOM 672 O O . ASN A 1 83 ? 11.228 6.129 -19.904 1.00 86.12 83 ASN A O 1
ATOM 676 N N . TRP A 1 84 ? 13.398 6.644 -19.807 1.00 87.25 84 TRP A N 1
ATOM 677 C CA . TRP A 1 84 ? 13.174 8.084 -19.830 1.00 87.25 84 TRP A CA 1
ATOM 678 C C . TRP A 1 84 ? 12.436 8.531 -21.098 1.00 87.25 84 TRP A C 1
ATOM 680 O O . TRP A 1 84 ? 12.713 8.042 -22.192 1.00 87.25 84 TRP A O 1
ATOM 690 N N . ASP A 1 85 ? 11.484 9.456 -20.951 1.00 85.88 85 ASP A N 1
ATOM 691 C CA . ASP A 1 85 ? 10.575 9.925 -22.005 1.00 85.88 85 ASP A CA 1
ATOM 692 C C . ASP A 1 85 ? 9.689 8.838 -22.643 1.00 85.88 85 ASP A C 1
ATOM 694 O O . ASP A 1 85 ? 8.883 9.146 -23.530 1.00 85.88 85 ASP A O 1
ATOM 698 N N . GLN A 1 86 ? 9.760 7.593 -22.164 1.00 86.75 86 GLN A N 1
ATOM 699 C CA . GLN A 1 86 ? 8.906 6.503 -22.615 1.00 86.75 86 GLN A CA 1
ATOM 700 C C . GLN A 1 86 ? 7.582 6.472 -21.848 1.00 86.75 86 GLN A C 1
ATOM 702 O O . GLN A 1 86 ? 7.439 7.020 -20.750 1.00 86.75 86 GLN A O 1
ATOM 707 N N . GLN A 1 87 ? 6.590 5.816 -22.451 1.00 88.38 87 GLN A N 1
ATOM 708 C CA . GLN A 1 87 ? 5.279 5.601 -21.852 1.00 88.38 87 GLN A CA 1
ATOM 709 C C . GLN A 1 87 ? 5.197 4.182 -21.277 1.00 88.38 87 GLN A C 1
ATOM 711 O O . GLN A 1 87 ? 5.119 3.203 -22.013 1.00 88.38 87 GLN A O 1
ATOM 716 N N . VAL A 1 88 ? 5.188 4.079 -19.951 1.00 87.00 88 VAL A N 1
ATOM 717 C CA . VAL A 1 88 ? 5.076 2.817 -19.210 1.00 87.00 88 VAL A CA 1
ATOM 718 C C . VAL A 1 88 ? 3.615 2.364 -19.161 1.00 87.00 88 VAL A C 1
ATOM 720 O O . VAL A 1 88 ? 2.710 3.198 -19.080 1.00 87.00 88 VAL A O 1
ATOM 723 N N . GLY A 1 89 ? 3.384 1.047 -19.189 1.00 83.12 89 GLY A N 1
ATOM 724 C CA . GLY A 1 89 ? 2.049 0.432 -19.136 1.00 83.12 89 GLY A CA 1
ATOM 725 C C . GLY A 1 89 ? 1.361 0.258 -20.495 1.00 83.12 89 GLY A C 1
ATOM 726 O O . GLY A 1 89 ? 0.183 -0.090 -20.544 1.00 83.12 89 GLY A O 1
ATOM 727 N N . VAL A 1 90 ? 2.069 0.520 -21.600 1.00 80.81 90 VAL A N 1
ATOM 728 C CA . VAL A 1 90 ? 1.552 0.338 -22.971 1.00 80.81 90 VAL A CA 1
ATOM 729 C C . VAL A 1 90 ? 1.691 -1.110 -23.448 1.00 80.81 90 VAL A C 1
ATOM 731 O O . VAL A 1 90 ? 0.933 -1.533 -24.315 1.00 80.81 90 VAL A O 1
ATOM 734 N N . GLU A 1 91 ? 2.626 -1.875 -22.883 1.00 80.88 91 GLU A N 1
ATOM 735 C CA . GLU A 1 91 ? 2.928 -3.245 -23.299 1.00 80.88 91 GLU A CA 1
ATOM 736 C C . GLU A 1 91 ? 1.948 -4.250 -22.662 1.00 80.88 91 GLU A C 1
ATOM 738 O O . GLU A 1 91 ? 2.012 -4.494 -21.456 1.00 80.88 91 GLU A O 1
ATOM 743 N N . PRO A 1 92 ? 1.025 -4.850 -23.439 1.00 69.69 92 PRO A N 1
ATOM 744 C CA . PRO A 1 92 ? 0.014 -5.759 -22.900 1.00 69.69 92 PRO A CA 1
ATOM 745 C C . PRO A 1 92 ? 0.569 -7.156 -22.588 1.00 69.69 92 PRO A C 1
ATOM 747 O O . PRO A 1 92 ? -0.125 -7.956 -21.963 1.00 69.69 92 PRO A O 1
ATOM 750 N N . GLU A 1 93 ? 1.784 -7.463 -23.049 1.00 79.75 93 GLU A N 1
ATOM 751 C CA . GLU A 1 93 ? 2.427 -8.771 -22.887 1.00 79.75 93 GLU A CA 1
ATOM 752 C C . GLU A 1 93 ? 3.128 -8.924 -21.531 1.00 79.75 93 GLU A C 1
ATOM 754 O O . GLU A 1 93 ? 3.355 -10.049 -21.080 1.00 79.75 93 GLU A O 1
ATOM 759 N N . LEU A 1 94 ? 3.430 -7.815 -20.844 1.00 82.38 94 LEU A N 1
ATOM 760 C CA . LEU A 1 94 ? 4.033 -7.876 -19.519 1.00 82.38 94 LEU A CA 1
ATOM 761 C C . LEU A 1 94 ? 3.020 -8.394 -18.485 1.00 82.38 94 LEU A C 1
ATOM 763 O O . LEU A 1 94 ? 1.886 -7.903 -18.415 1.00 82.38 94 LEU A O 1
ATOM 767 N N . PRO A 1 95 ? 3.409 -9.366 -17.637 1.00 86.12 95 PRO A N 1
ATOM 768 C CA . PRO A 1 95 ? 2.542 -9.830 -16.566 1.00 86.12 95 PRO A CA 1
ATOM 769 C C . PRO A 1 95 ? 2.282 -8.697 -15.575 1.00 86.12 95 PRO A C 1
ATOM 771 O O . PRO A 1 95 ? 3.123 -7.827 -15.356 1.00 86.12 95 PRO A O 1
ATOM 774 N N . ARG A 1 96 ? 1.121 -8.702 -14.925 1.00 86.75 96 ARG A N 1
ATOM 775 C CA . ARG A 1 96 ? 0.846 -7.698 -13.895 1.00 86.75 96 ARG A CA 1
ATOM 776 C C . ARG A 1 96 ? 1.647 -8.011 -12.633 1.00 86.75 96 ARG A C 1
ATOM 778 O O . ARG A 1 96 ? 1.735 -9.169 -12.223 1.00 86.75 96 ARG A O 1
ATOM 785 N N . VAL A 1 97 ? 2.193 -6.981 -11.992 1.00 85.94 97 VAL A N 1
ATOM 786 C CA . VAL A 1 97 ? 2.847 -7.130 -10.688 1.00 85.94 97 VAL A CA 1
ATOM 787 C C . VAL A 1 97 ? 1.766 -7.256 -9.626 1.00 85.94 97 VAL A C 1
ATOM 789 O O . VAL A 1 97 ? 0.969 -6.340 -9.426 1.00 85.94 97 VAL A O 1
ATOM 792 N N . VAL A 1 98 ? 1.737 -8.394 -8.938 1.00 87.94 98 VAL A N 1
ATOM 793 C CA . VAL A 1 98 ? 0.777 -8.660 -7.864 1.00 87.94 98 VAL A CA 1
ATOM 794 C C . VAL A 1 98 ? 1.457 -8.444 -6.520 1.00 87.94 98 VAL A C 1
ATOM 796 O O . VAL A 1 98 ? 2.398 -9.154 -6.173 1.00 87.94 98 VAL A O 1
ATOM 799 N N . ILE A 1 99 ? 0.943 -7.496 -5.739 1.00 86.62 99 ILE A N 1
ATOM 800 C CA . ILE A 1 99 ? 1.314 -7.324 -4.335 1.00 86.62 99 ILE A CA 1
ATOM 801 C C . ILE A 1 99 ? 0.265 -8.046 -3.487 1.00 86.62 99 ILE A C 1
ATOM 803 O O . ILE A 1 99 ? -0.914 -7.666 -3.519 1.00 86.62 99 ILE A O 1
ATOM 807 N N . PRO A 1 100 ? 0.654 -9.083 -2.725 1.00 90.44 100 PRO A N 1
ATOM 808 C CA . PRO A 1 100 ? -0.295 -9.893 -1.984 1.00 90.44 100 PRO A CA 1
ATOM 809 C C . PRO A 1 100 ? -1.014 -9.076 -0.911 1.00 90.44 100 PRO A C 1
ATOM 811 O O . PRO A 1 100 ? -0.487 -8.119 -0.340 1.00 90.44 100 PRO A O 1
ATOM 814 N N . ARG A 1 101 ? -2.247 -9.487 -0.629 1.00 92.00 101 ARG A N 1
ATOM 815 C CA . ARG A 1 101 ? -3.054 -8.951 0.467 1.00 92.00 101 ARG A CA 1
ATOM 816 C C . ARG A 1 101 ? -2.586 -9.488 1.818 1.00 92.00 101 ARG A C 1
ATOM 818 O O . ARG A 1 101 ? -1.994 -10.563 1.877 1.00 92.00 101 ARG A O 1
ATOM 825 N N . GLY A 1 102 ? -2.983 -8.817 2.899 1.00 87.88 102 GLY A N 1
ATOM 826 C CA . GLY A 1 102 ? -2.947 -9.404 4.245 1.00 87.88 102 GLY A CA 1
ATOM 827 C C . GLY A 1 102 ? -2.162 -8.622 5.290 1.00 87.88 102 GLY A C 1
ATOM 828 O O . GLY A 1 102 ? -2.350 -8.872 6.477 1.00 87.88 102 GLY A O 1
ATOM 829 N N . ALA A 1 103 ? -1.338 -7.653 4.887 1.00 89.50 103 ALA A N 1
ATOM 830 C CA . ALA A 1 103 ? -0.738 -6.737 5.848 1.00 89.50 103 ALA A CA 1
ATOM 831 C C . ALA A 1 103 ? -1.841 -5.929 6.552 1.00 89.50 103 ALA A C 1
ATOM 833 O O . ALA A 1 103 ? -2.735 -5.380 5.901 1.00 89.50 103 ALA A O 1
ATOM 834 N N . CYS A 1 104 ? -1.780 -5.866 7.879 1.00 90.75 104 CYS A N 1
ATOM 835 C CA . CYS A 1 104 ? -2.686 -5.068 8.689 1.00 90.75 104 CYS A CA 1
ATOM 836 C C . CYS A 1 104 ? -1.946 -4.414 9.853 1.00 90.75 104 CYS A C 1
ATOM 838 O O . CYS A 1 104 ? -0.924 -4.919 10.319 1.00 90.75 104 CYS A O 1
ATOM 840 N N . CYS A 1 105 ? -2.465 -3.282 10.317 1.00 90.12 105 CYS A N 1
ATOM 841 C CA . CYS A 1 105 ? -2.009 -2.655 11.547 1.00 90.12 105 CYS A CA 1
ATOM 842 C C . CYS A 1 105 ? -3.177 -2.008 12.296 1.00 90.12 105 CYS A C 1
ATOM 844 O O . CYS A 1 105 ? -4.141 -1.528 11.699 1.00 90.12 105 CYS A O 1
ATOM 846 N N . SER A 1 106 ? -3.084 -2.007 13.625 1.00 92.44 106 SER A N 1
ATOM 847 C CA . SER A 1 106 ? -3.984 -1.238 14.484 1.00 92.44 106 SER A CA 1
ATOM 848 C C . SER A 1 106 ? -3.429 0.167 14.675 1.00 92.44 106 SER A C 1
ATOM 850 O O . SER A 1 106 ? -2.250 0.322 14.988 1.00 92.44 106 SER A O 1
ATOM 852 N N . ILE A 1 107 ? -4.286 1.171 14.524 1.00 90.50 107 ILE A N 1
ATOM 853 C CA . ILE A 1 107 ? -3.956 2.578 14.750 1.00 90.50 107 ILE A CA 1
ATOM 854 C C . ILE A 1 107 ? -4.990 3.199 15.688 1.00 90.50 107 ILE A C 1
ATOM 856 O O . ILE A 1 107 ? -6.161 2.821 15.665 1.00 90.50 107 ILE A O 1
ATOM 860 N N . THR A 1 108 ? -4.568 4.164 16.494 1.00 92.00 108 THR A N 1
ATOM 861 C CA . THR A 1 108 ? -5.468 4.981 17.316 1.00 92.00 108 THR A CA 1
ATOM 862 C C . THR A 1 108 ? -5.416 6.400 16.787 1.00 92.00 108 THR A C 1
ATOM 864 O O . THR A 1 108 ? -4.328 6.934 16.569 1.00 92.00 108 THR A O 1
ATOM 867 N N . CYS A 1 109 ? -6.577 6.998 16.539 1.00 89.38 109 CYS A N 1
ATOM 868 C CA . CYS A 1 109 ? -6.642 8.394 16.138 1.00 89.38 109 CYS A CA 1
ATOM 869 C C . CYS A 1 109 ? -6.451 9.271 17.379 1.0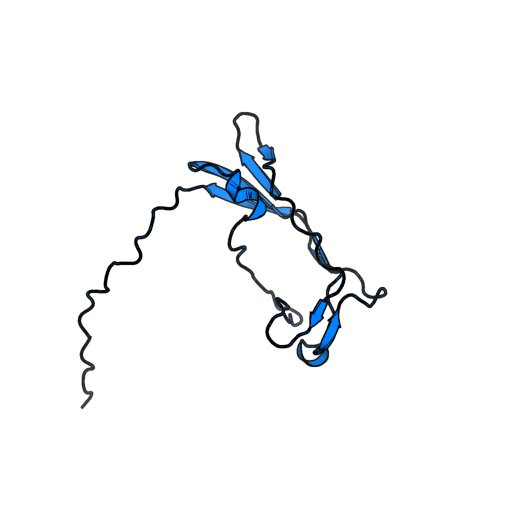0 89.38 109 CYS A C 1
ATOM 871 O O . CYS A 1 109 ? -7.112 9.061 18.394 1.00 89.38 109 CYS A O 1
ATOM 873 N N . VAL A 1 110 ? -5.537 10.231 17.309 1.00 89.12 110 VAL A N 1
ATOM 874 C CA . VAL A 1 110 ? -5.282 11.204 18.377 1.00 89.12 110 VAL A CA 1
ATOM 875 C C . VAL A 1 110 ? -5.613 12.596 17.856 1.00 89.12 110 VAL A C 1
ATOM 877 O O . VAL A 1 110 ? -5.484 12.841 16.654 1.00 89.12 110 VAL A O 1
ATOM 880 N N . GLU A 1 111 ? -6.061 13.489 18.737 1.00 84.38 111 GLU A N 1
ATOM 881 C CA . GLU A 1 111 ? -6.199 14.900 18.376 1.00 84.38 111 GLU A CA 1
ATOM 882 C C . GLU A 1 111 ? -4.818 15.444 18.008 1.00 84.38 111 GLU A C 1
ATOM 884 O O . GLU A 1 111 ? -3.824 15.158 18.679 1.00 84.38 111 GLU A O 1
ATOM 889 N N . GLN A 1 112 ? -4.745 16.185 16.905 1.00 73.56 112 GLN A N 1
ATOM 890 C CA . GLN A 1 112 ? -3.534 16.914 16.575 1.00 73.56 112 GLN A CA 1
ATOM 891 C C . GLN A 1 112 ? -3.447 18.088 17.549 1.00 73.56 112 GLN A C 1
ATOM 893 O O . GLN A 1 112 ? -4.198 19.051 17.427 1.00 73.56 112 GLN A O 1
ATOM 898 N N . GLU A 1 113 ? -2.559 17.996 18.535 1.00 67.25 113 GLU A N 1
ATOM 899 C CA . GLU A 1 113 ? -2.139 19.178 19.279 1.00 67.25 113 GLU A CA 1
ATOM 900 C C . GLU A 1 113 ? -1.465 20.116 18.271 1.00 67.25 113 GLU A C 1
ATOM 902 O O . GLU A 1 113 ? -0.533 19.707 17.569 1.00 67.25 113 GLU A O 1
ATOM 907 N N . ASP A 1 114 ? -1.962 21.349 18.146 1.00 56.78 114 ASP A N 1
ATOM 908 C CA . ASP A 1 114 ? -1.291 22.393 17.378 1.00 56.78 114 ASP A CA 1
ATOM 909 C C . ASP A 1 114 ? 0.094 22.602 17.999 1.00 56.78 114 ASP A C 1
ATOM 911 O O . ASP A 1 114 ? 0.261 23.324 18.985 1.00 56.78 114 ASP A O 1
ATOM 915 N N . ILE A 1 115 ? 1.111 21.956 17.431 1.00 51.56 115 ILE A N 1
ATOM 916 C CA . ILE A 1 115 ? 2.495 22.336 17.671 1.00 51.56 115 ILE A CA 1
ATOM 917 C C . ILE A 1 115 ? 2.628 23.712 17.024 1.00 51.56 115 ILE A C 1
ATOM 919 O O . ILE A 1 115 ? 2.867 23.836 15.826 1.00 51.56 115 ILE A O 1
ATOM 923 N N . SER A 1 116 ? 2.390 24.754 17.820 1.00 46.59 116 SER A N 1
ATOM 924 C CA . SER A 1 1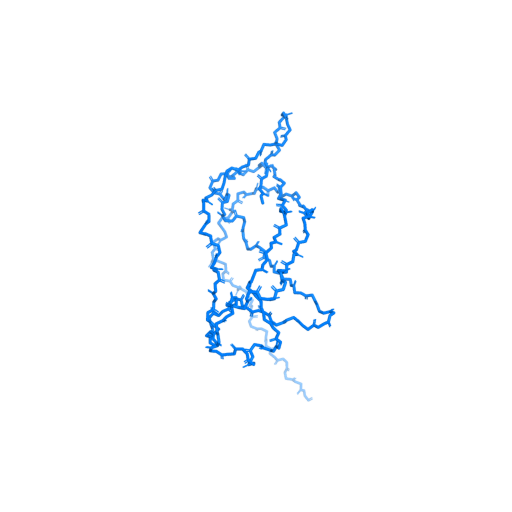16 ? 2.734 26.125 17.472 1.00 46.59 116 SER A CA 1
ATOM 925 C C . SER A 1 116 ? 4.195 26.126 17.043 1.00 46.59 116 SER A C 1
ATOM 927 O O . SER A 1 116 ? 5.080 25.840 17.849 1.00 46.59 116 SER A O 1
ATOM 929 N N . ASP A 1 117 ? 4.436 26.446 15.777 1.00 51.19 117 ASP A N 1
ATOM 930 C CA . ASP A 1 117 ? 5.736 26.457 15.099 1.00 51.19 117 ASP A CA 1
ATOM 931 C C . ASP A 1 117 ? 6.626 27.628 15.577 1.00 51.19 117 ASP A C 1
ATOM 933 O O . ASP A 1 117 ? 7.177 28.414 14.807 1.00 51.19 117 ASP A O 1
ATOM 937 N N . SER A 1 118 ? 6.712 27.827 16.891 1.00 50.66 118 SER A N 1
ATOM 938 C CA . SER A 1 118 ? 7.384 28.971 17.495 1.00 50.66 118 SER A CA 1
ATOM 939 C C . SER A 1 118 ? 7.777 28.686 18.940 1.00 50.66 118 SER A C 1
ATOM 941 O O . SER A 1 118 ? 7.309 29.346 19.867 1.00 50.66 118 SER A O 1
ATOM 943 N N . GLN A 1 119 ? 8.691 27.738 19.133 1.00 43.03 119 GLN A N 1
ATOM 944 C CA . GLN A 1 119 ? 9.655 27.877 20.217 1.00 43.03 119 GLN A CA 1
ATOM 945 C C . GLN A 1 119 ? 11.013 28.175 19.568 1.00 43.03 119 GLN A C 1
ATOM 947 O O . GLN A 1 119 ? 11.562 27.301 18.896 1.00 43.03 119 GLN A O 1
ATOM 952 N N . PRO A 1 120 ? 11.535 29.414 19.670 1.00 47.12 120 PRO A N 1
ATOM 953 C CA . PRO A 1 120 ? 12.890 29.695 19.230 1.00 47.12 120 PRO A CA 1
ATOM 954 C C . PRO A 1 120 ? 13.834 28.765 19.992 1.00 47.12 120 PRO A C 1
ATOM 956 O O . PRO A 1 120 ? 13.735 28.637 21.212 1.00 47.12 120 PRO A O 1
ATOM 959 N N . TYR A 1 121 ? 14.722 28.095 19.263 1.00 50.84 121 TYR A N 1
ATOM 960 C CA . TYR A 1 121 ? 15.832 27.363 19.854 1.00 50.84 121 TYR A CA 1
ATOM 961 C C . TYR A 1 121 ? 16.717 28.365 20.607 1.00 50.84 121 TYR A C 1
ATOM 963 O O . TYR A 1 121 ? 17.522 29.064 19.998 1.00 50.84 121 TYR A O 1
ATOM 971 N N . ASP A 1 122 ? 16.552 28.437 21.926 1.00 55.66 122 ASP A N 1
ATOM 972 C CA . ASP A 1 122 ? 17.444 29.135 22.861 1.00 55.66 122 ASP A CA 1
ATOM 973 C C . ASP A 1 122 ? 18.696 28.277 23.139 1.00 55.66 122 ASP A C 1
ATOM 975 O O . ASP A 1 122 ? 19.107 28.080 24.281 1.00 55.66 122 ASP A O 1
ATOM 979 N N . ASP A 1 123 ? 19.312 27.726 22.089 1.00 57.09 123 ASP A N 1
ATOM 980 C CA . ASP A 1 123 ? 20.645 27.142 22.215 1.00 57.09 123 ASP A CA 1
ATOM 981 C C . ASP A 1 123 ? 21.674 28.260 21.995 1.00 57.09 123 ASP A C 1
ATOM 983 O O . ASP A 1 123 ? 21.796 28.778 20.876 1.00 57.09 123 ASP A O 1
ATOM 987 N N . PRO A 1 124 ? 22.429 28.675 23.032 1.00 57.84 124 PRO A N 1
ATOM 988 C CA . PRO A 1 124 ? 23.500 29.635 22.843 1.00 57.84 124 PRO A CA 1
ATOM 989 C C . PRO A 1 124 ? 24.547 29.031 21.895 1.00 57.84 124 PRO A C 1
ATOM 991 O O . PRO A 1 124 ? 24.852 27.837 21.986 1.00 57.84 124 PRO A O 1
ATOM 994 N N . PRO A 1 125 ? 25.123 29.828 20.978 1.00 55.88 125 PRO A N 1
ATOM 995 C CA . PRO A 1 125 ? 26.085 29.323 20.013 1.00 55.88 125 PRO A CA 1
ATOM 996 C C . PRO A 1 125 ? 27.283 28.708 20.743 1.00 55.88 125 PRO A C 1
ATOM 998 O O . 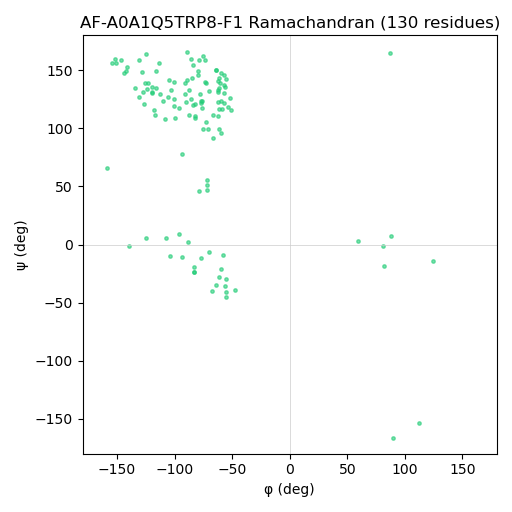PRO A 1 125 ? 28.023 29.395 21.447 1.00 55.88 125 PRO A O 1
ATOM 1001 N N . VAL A 1 126 ? 27.473 27.400 20.563 1.00 58.66 126 VAL A N 1
ATOM 1002 C CA . VAL A 1 126 ? 28.663 26.685 21.029 1.00 58.66 126 VAL A CA 1
ATOM 1003 C C . VAL A 1 126 ? 29.876 27.269 20.307 1.00 58.66 126 VAL A C 1
ATOM 1005 O O . VAL A 1 126 ? 30.050 27.089 19.098 1.00 58.66 126 VAL A O 1
ATOM 1008 N N . GLU A 1 127 ? 30.721 27.983 21.049 1.00 61.53 127 GLU A N 1
ATOM 1009 C CA . GLU A 1 127 ? 32.015 28.445 20.560 1.00 61.53 127 GLU A CA 1
ATOM 1010 C C . GLU A 1 127 ? 32.863 27.233 20.155 1.00 61.53 127 GLU A C 1
ATOM 1012 O O . GLU A 1 127 ? 33.103 26.309 20.937 1.00 61.53 127 GLU A O 1
ATOM 1017 N N . LYS A 1 128 ? 33.325 27.218 18.902 1.00 52.12 128 LYS A N 1
ATOM 1018 C CA . LYS A 1 128 ? 34.243 26.184 18.424 1.00 52.12 128 LYS A CA 1
ATOM 1019 C C . LYS A 1 128 ? 35.575 26.344 19.155 1.00 52.12 128 LYS A C 1
ATOM 1021 O O . LYS A 1 128 ? 36.301 27.299 18.896 1.00 5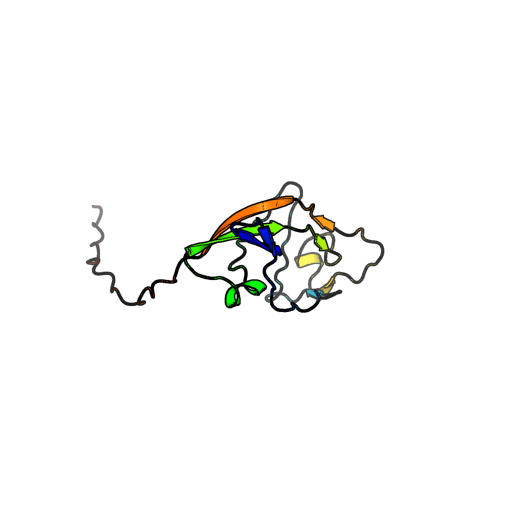2.12 128 LYS A O 1
ATOM 1026 N N . SER A 1 129 ? 35.922 25.390 20.024 1.00 56.25 129 SER A N 1
ATOM 1027 C CA . SER A 1 129 ? 37.265 25.304 20.607 1.00 56.25 129 SER A CA 1
ATOM 1028 C C . SER A 1 129 ? 38.321 25.289 19.502 1.00 56.25 129 SER A C 1
ATOM 1030 O O . SER A 1 129 ? 38.373 24.359 18.692 1.00 56.25 129 SER A O 1
ATOM 1032 N N . ALA A 1 130 ? 39.187 26.301 19.495 1.00 53.22 130 ALA A N 1
ATOM 1033 C CA . ALA A 1 130 ? 40.428 26.264 18.743 1.00 53.22 130 ALA A CA 1
ATOM 1034 C C . ALA A 1 130 ? 41.278 25.107 19.286 1.00 53.22 130 ALA A C 1
ATOM 1036 O O . ALA A 1 130 ? 41.649 25.093 20.460 1.00 53.22 130 ALA A O 1
ATOM 1037 N N . ARG A 1 131 ? 41.545 24.102 18.447 1.00 52.84 131 ARG A N 1
ATOM 1038 C CA . ARG A 1 131 ? 42.576 23.107 18.746 1.00 52.84 131 ARG A CA 1
ATOM 1039 C C . ARG A 1 131 ? 43.929 23.751 18.454 1.00 52.84 131 ARG A C 1
ATOM 1041 O O . ARG A 1 131 ? 44.121 24.277 17.359 1.00 52.84 131 ARG A O 1
ATOM 1048 N N . MET A 1 132 ? 44.778 23.753 19.478 1.00 42.91 132 MET A N 1
ATOM 1049 C CA . MET A 1 132 ? 46.174 24.197 19.457 1.00 42.91 132 MET A CA 1
ATOM 1050 C C . MET A 1 132 ? 47.044 23.257 18.624 1.00 42.91 132 MET A C 1
ATOM 1052 O O . MET A 1 132 ? 46.715 22.047 18.591 1.00 42.91 132 MET A O 1
#

Secondary structure (DSSP, 8-state):
-EEEEETTEEEEPP-PPPPPPPS-EE--TTT-------TT----------TTTGGG--TT-EEEEE---EEE----SS-TTTTTT-EET--TTSPPEEEPS--EEEEE--------S-----------PPP-

Mean predicted aligned error: 11.33 Å

Foldseek 3Di:
DKWWQDPVGTHDAAFADDPDDDLKDFLAPPDDPDDDADPPGDDDDDPVDPRRRVVVADAQTKMKDWFAKDWALFDDDDDSVVRHRHMGNPDPPDHIDTGDTDDMDMDGHHDPDPPPPDDPPPPDDDDPDDDD

Organism: NCBI:txid1316194

Solvent-accessible surface area (backbone atoms only — not comparable to full-atom values): 8908 Å² total; per-residue (Å²): 90,45,26,37,68,48,98,93,40,79,43,79,55,72,53,57,88,71,78,79,80,76,66,57,49,69,39,48,100,87,78,59,99,71,80,81,74,57,93,91,61,83,86,86,78,81,76,86,62,70,68,51,34,51,93,73,60,51,65,78,41,46,32,40,42,37,44,81,44,51,75,42,61,73,63,77,84,80,49,68,76,77,44,52,76,33,65,36,33,72,65,86,83,61,80,65,50,73,46,79,55,70,58,67,48,79,48,69,40,66,75,82,76,82,74,69,95,73,74,80,81,85,67,76,83,79,77,79,78,81,82,130

Sequence (132 aa):
MLFQYTPDGLKRVEGKPQSSPPKTVKLAGYETQMEEVLPGQTVHWNISHPLPYLDNMVAGERYELFWPGAEYALWAWGTLRDNWDQQVGVEPELPRVVIPRGACCSITCVEQEDISDSQPYDDPPVEKSARM

pLDDT: mean 80.06, std 14.0, range [42.91, 96.31]

Radius of gyration: 22.25 Å; Cα contacts (8 Å, |Δi|>4): 155; chains: 1; bounding box: 67×40×46 Å